Protein AF-A0A9W7ZMW9-F1 (afdb_monomer_lite)

Inter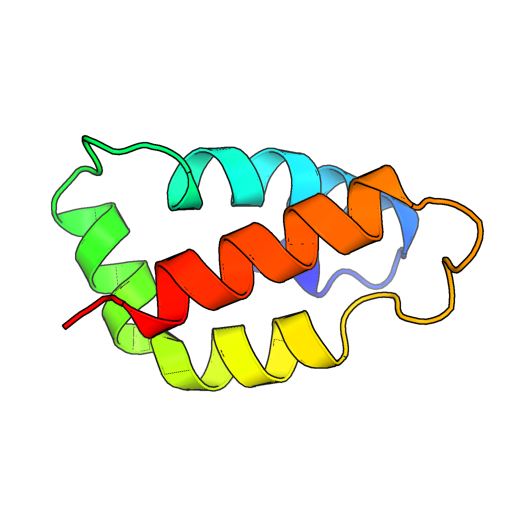Pro domains:
  IPR011989 Armadillo-like helical [G3DSA:1.25.10.10] (1-74)
  IPR013878 Mo25-like [PF08569] (1-74)
  IPR013878 Mo25-like [PTHR10182] (1-74)
  IPR016024 Armadillo-type fold [SSF48371] (1-74)

pLDDT: mean 96.19, std 3.07, range [78.44, 98.25]

Structure (mmCIF, N/CA/C/O backbone):
data_AF-A0A9W7ZMW9-F1
#
_entry.id   AF-A0A9W7ZMW9-F1
#
loop_
_atom_site.group_PDB
_atom_site.id
_atom_site.type_symbol
_atom_site.label_atom_id
_atom_site.label_alt_id
_atom_site.label_comp_id
_atom_site.label_asym_id
_atom_site.label_entity_id
_atom_site.label_seq_id
_atom_site.pdbx_PDB_ins_code
_atom_site.Cartn_x
_atom_site.Cartn_y
_atom_site.Cartn_z
_atom_site.occupancy
_atom_site.B_iso_or_equiv
_atom_site.auth_seq_id
_atom_site.auth_comp_id
_atom_site.auth_asym_id
_atom_site.auth_atom_id
_atom_site.pdbx_PDB_model_num
ATOM 1 N N . MET A 1 1 ? -4.844 -8.826 1.330 1.00 84.44 1 MET A N 1
ATOM 2 C CA . MET A 1 1 ? -3.665 -8.100 0.795 1.00 84.44 1 MET A CA 1
ATOM 3 C C . MET A 1 1 ? -2.646 -9.022 0.114 1.00 84.44 1 MET A C 1
ATOM 5 O O . MET A 1 1 ? -1.555 -8.570 -0.198 1.00 84.44 1 MET A O 1
ATOM 9 N N . ASN A 1 2 ? -2.977 -10.290 -0.165 1.00 93.06 2 ASN A N 1
ATOM 10 C CA . ASN A 1 2 ? -2.001 -11.264 -0.675 1.00 93.06 2 ASN A CA 1
ATOM 11 C C . ASN A 1 2 ? -1.488 -10.918 -2.079 1.00 93.06 2 ASN A C 1
ATOM 13 O O . ASN A 1 2 ? -0.302 -11.066 -2.338 1.00 93.06 2 ASN A O 1
ATOM 17 N N . LEU A 1 3 ? -2.352 -10.370 -2.940 1.00 96.62 3 LEU A N 1
ATOM 18 C CA . LEU A 1 3 ? -1.991 -9.995 -4.312 1.00 96.62 3 LEU A CA 1
ATOM 19 C C . LEU A 1 3 ? -0.980 -8.836 -4.391 1.00 96.62 3 LEU A C 1
ATOM 21 O O . LEU A 1 3 ? -0.253 -8.737 -5.369 1.00 96.62 3 LEU A O 1
ATOM 25 N N . LEU A 1 4 ? -0.840 -8.023 -3.335 1.00 96.25 4 LEU A N 1
ATOM 26 C CA . LEU A 1 4 ? 0.241 -7.027 -3.243 1.00 96.25 4 LEU A CA 1
ATOM 27 C C . LEU A 1 4 ? 1.631 -7.680 -3.155 1.00 96.25 4 LEU A C 1
ATOM 29 O O . LEU A 1 4 ? 2.640 -7.018 -3.367 1.00 96.25 4 LEU A O 1
ATOM 33 N N . ARG A 1 5 ? 1.692 -8.974 -2.824 1.00 95.25 5 ARG A N 1
ATOM 34 C CA . ARG A 1 5 ? 2.918 -9.776 -2.717 1.00 95.25 5 ARG A CA 1
ATOM 35 C C . ARG A 1 5 ? 3.007 -10.843 -3.811 1.00 95.25 5 ARG A C 1
ATOM 37 O O . ARG A 1 5 ? 3.777 -11.789 -3.665 1.00 95.25 5 ARG A O 1
ATOM 44 N N . ASP A 1 6 ? 2.205 -10.724 -4.869 1.00 97.94 6 ASP A N 1
ATOM 45 C CA . ASP A 1 6 ? 2.246 -11.654 -5.998 1.00 97.94 6 ASP A CA 1
ATOM 46 C C . ASP A 1 6 ? 3.629 -11.656 -6.674 1.00 97.94 6 ASP A C 1
ATOM 48 O O . ASP A 1 6 ? 4.377 -10.690 -6.558 1.00 97.94 6 ASP A O 1
ATOM 52 N N . LYS A 1 7 ? 4.003 -12.720 -7.390 1.00 96.19 7 LYS A N 1
ATOM 53 C CA . LYS A 1 7 ? 5.291 -12.763 -8.107 1.00 96.19 7 LYS A CA 1
ATOM 54 C C . LYS A 1 7 ? 5.337 -11.778 -9.283 1.00 96.19 7 LYS A C 1
ATOM 56 O O . LYS A 1 7 ? 6.412 -11.302 -9.638 1.00 96.19 7 LYS A O 1
ATOM 61 N N . SER A 1 8 ? 4.191 -11.473 -9.889 1.00 97.69 8 SER A N 1
ATOM 62 C CA . SER A 1 8 ? 4.072 -10.545 -11.011 1.00 97.69 8 SER A CA 1
ATOM 63 C C . SER A 1 8 ? 3.964 -9.098 -10.531 1.00 97.69 8 SER A C 1
ATOM 65 O O . SER A 1 8 ? 3.001 -8.726 -9.859 1.00 97.69 8 SER A O 1
ATOM 67 N N . LYS A 1 9 ? 4.903 -8.240 -10.956 1.00 95.50 9 LYS A N 1
ATOM 68 C CA . LYS A 1 9 ? 4.852 -6.793 -10.672 1.00 95.50 9 LYS A CA 1
ATOM 69 C C . LYS A 1 9 ? 3.584 -6.123 -11.212 1.00 95.50 9 LYS A C 1
ATOM 71 O O . LYS A 1 9 ? 3.082 -5.195 -10.585 1.00 95.50 9 LYS A O 1
ATOM 76 N N . ASN A 1 10 ? 3.038 -6.604 -12.327 1.00 95.81 10 ASN A N 1
ATOM 77 C CA . ASN A 1 10 ? 1.804 -6.049 -12.885 1.00 95.81 10 ASN A CA 1
ATOM 78 C C . ASN A 1 10 ? 0.595 -6.408 -12.012 1.00 95.81 10 ASN A C 1
ATOM 80 O O . ASN A 1 10 ? -0.211 -5.539 -11.705 1.00 95.81 10 ASN A O 1
ATOM 84 N N . ILE A 1 11 ? 0.512 -7.651 -11.517 1.00 97.81 11 ILE A N 1
ATOM 85 C CA . ILE A 1 11 ? -0.561 -8.058 -10.590 1.00 97.81 11 ILE A CA 1
ATOM 86 C C . ILE A 1 11 ? -0.471 -7.267 -9.28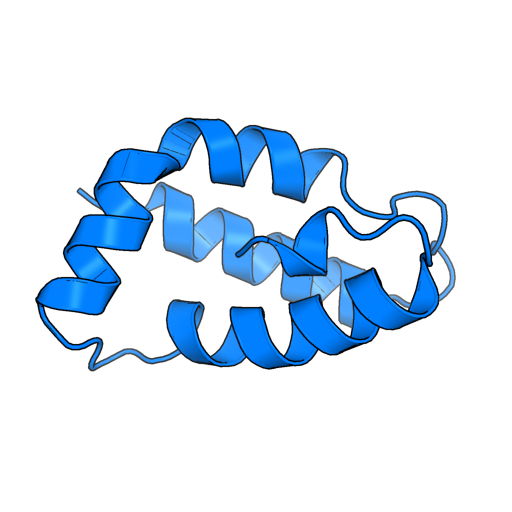5 1.00 97.81 11 ILE A C 1
ATOM 88 O O . ILE A 1 11 ? -1.487 -6.793 -8.781 1.00 97.81 11 ILE A O 1
ATOM 92 N N . GLN A 1 12 ? 0.739 -7.081 -8.755 1.00 97.81 12 GLN A N 1
ATOM 93 C CA . GLN A 1 12 ? 0.952 -6.243 -7.578 1.00 97.81 12 GLN A CA 1
ATOM 94 C C . GLN A 1 12 ? 0.453 -4.805 -7.800 1.00 97.81 12 GLN A C 1
ATOM 96 O O . GLN A 1 12 ? -0.164 -4.234 -6.902 1.00 97.81 12 GLN A O 1
ATOM 101 N N . TYR A 1 13 ? 0.722 -4.228 -8.975 1.00 96.81 13 TYR A N 1
ATOM 102 C CA . TYR A 1 13 ? 0.331 -2.860 -9.322 1.00 96.81 13 TYR A CA 1
ATOM 103 C C . TYR A 1 13 ? -1.194 -2.714 -9.433 1.00 96.81 13 TYR A C 1
ATOM 105 O O . TYR A 1 13 ? -1.778 -1.841 -8.796 1.00 96.81 13 TYR A O 1
ATOM 113 N N . GLU A 1 14 ? -1.875 -3.638 -10.110 1.00 97.62 14 GLU A N 1
ATOM 114 C CA . GLU A 1 14 ? -3.345 -3.640 -10.147 1.00 97.62 14 GLU A CA 1
ATOM 115 C C . GLU A 1 14 ? -3.956 -3.877 -8.756 1.00 97.62 14 GLU A C 1
ATOM 117 O O . GLU A 1 14 ? -4.924 -3.228 -8.349 1.00 97.62 14 GLU A O 1
ATOM 122 N N . ALA A 1 15 ? -3.347 -4.753 -7.952 1.00 98.19 15 ALA A N 1
ATOM 123 C CA . ALA A 1 15 ? -3.761 -4.965 -6.570 1.00 98.19 15 ALA A CA 1
ATOM 124 C C . ALA A 1 15 ? -3.577 -3.708 -5.703 1.00 98.19 15 ALA A C 1
ATOM 126 O O . ALA A 1 15 ? -4.358 -3.503 -4.770 1.00 98.19 15 ALA A O 1
ATOM 127 N N . PHE A 1 16 ? -2.583 -2.863 -5.997 1.00 98.25 16 PHE A N 1
ATOM 128 C CA . PHE A 1 16 ? -2.398 -1.569 -5.339 1.00 98.25 16 PHE A CA 1
ATOM 129 C C . PHE A 1 16 ? -3.561 -0.620 -5.638 1.00 98.25 16 PHE A C 1
ATOM 131 O O . PHE A 1 16 ? -4.101 -0.027 -4.702 1.00 98.25 16 PHE A O 1
ATOM 138 N N . HIS A 1 17 ? -4.025 -0.549 -6.889 1.00 97.31 17 HIS A N 1
ATOM 139 C CA . HIS A 1 17 ? -5.180 0.279 -7.264 1.00 97.31 17 HIS A CA 1
ATOM 140 C C . HIS A 1 17 ? -6.477 -0.158 -6.589 1.00 97.31 17 HIS A C 1
ATOM 142 O O . HIS A 1 17 ? -7.292 0.680 -6.215 1.00 97.31 17 HIS A O 1
ATOM 148 N N . VAL A 1 18 ? -6.656 -1.454 -6.341 1.00 97.50 18 VAL A N 1
ATOM 149 C CA . VAL A 1 18 ? -7.785 -1.934 -5.532 1.00 97.50 18 VAL A CA 1
ATOM 150 C C . VAL A 1 18 ? -7.570 -1.608 -4.051 1.00 97.50 18 VAL A C 1
ATOM 152 O O . VAL A 1 18 ? -8.469 -1.104 -3.378 1.00 97.50 18 VAL A O 1
ATOM 155 N N . PHE A 1 19 ? -6.369 -1.861 -3.527 1.00 98.19 19 PHE A N 1
ATOM 156 C CA . PHE A 1 19 ? -6.021 -1.611 -2.129 1.00 98.19 19 PHE A CA 1
ATOM 157 C C . PHE A 1 19 ? -6.197 -0.139 -1.727 1.00 98.19 19 PHE A C 1
ATOM 159 O O . PHE A 1 19 ? -6.724 0.132 -0.642 1.00 98.19 19 PHE A O 1
ATOM 166 N N . LYS A 1 20 ? -5.823 0.808 -2.598 1.00 97.44 20 LYS A N 1
ATOM 167 C CA . LYS A 1 20 ? -5.906 2.246 -2.308 1.00 97.44 20 LYS A CA 1
AT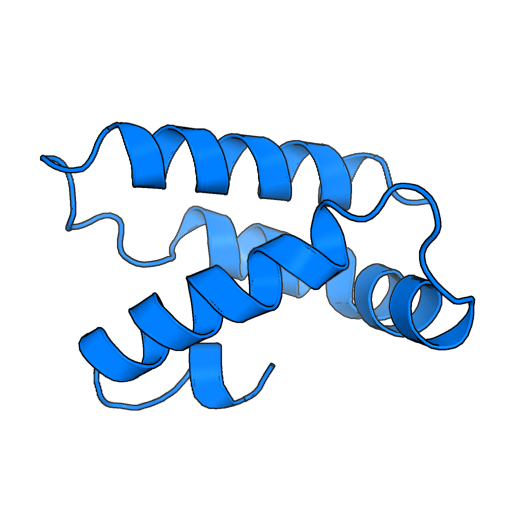OM 168 C C . LYS A 1 20 ? -7.333 2.687 -1.984 1.00 97.44 20 LYS A C 1
ATOM 170 O O . LYS A 1 20 ? -7.516 3.491 -1.076 1.00 97.44 20 LYS A O 1
ATOM 175 N N . ILE A 1 21 ? -8.344 2.092 -2.623 1.00 96.94 21 ILE A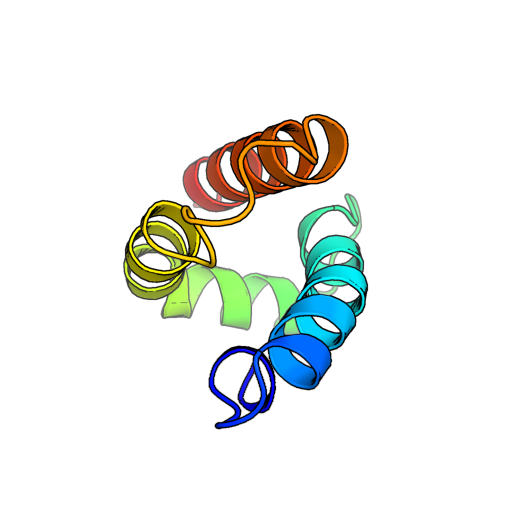 N 1
ATOM 176 C CA . ILE A 1 21 ? -9.765 2.406 -2.395 1.00 96.94 21 ILE A CA 1
ATOM 177 C C . ILE A 1 21 ? -10.174 2.072 -0.951 1.00 96.94 21 ILE A C 1
ATOM 179 O O . ILE A 1 21 ? -10.854 2.862 -0.295 1.00 96.94 21 ILE A O 1
ATOM 183 N N . PHE A 1 22 ? -9.704 0.945 -0.405 1.00 97.06 22 PHE A N 1
ATOM 184 C CA . PHE A 1 22 ? -10.006 0.550 0.978 1.00 97.06 22 PHE A CA 1
ATOM 185 C C . PHE A 1 22 ? -9.389 1.497 2.012 1.00 97.06 22 PHE A C 1
ATOM 187 O O . PHE A 1 22 ? -9.996 1.764 3.049 1.00 97.06 22 PHE A O 1
ATOM 194 N N . VAL A 1 23 ? -8.187 2.008 1.746 1.00 96.94 23 VAL A N 1
ATOM 195 C CA . VAL A 1 23 ? -7.479 2.930 2.647 1.00 96.94 23 VAL A CA 1
ATOM 196 C C . VAL A 1 23 ? -7.985 4.367 2.493 1.00 96.94 23 VAL A C 1
ATOM 198 O O . VAL A 1 23 ? -8.093 5.080 3.489 1.00 96.94 23 VAL A O 1
ATOM 201 N N . ALA A 1 24 ? -8.331 4.790 1.278 1.00 95.50 24 ALA A N 1
ATOM 202 C CA . ALA A 1 24 ? -8.817 6.136 0.990 1.00 95.50 24 ALA A CA 1
ATOM 203 C C . ALA A 1 24 ? -10.275 6.357 1.416 1.00 95.50 24 ALA A C 1
ATOM 205 O O . ALA A 1 24 ? -10.660 7.497 1.653 1.00 95.50 24 ALA A O 1
ATOM 206 N N . ASN A 1 25 ? -11.080 5.296 1.559 1.00 96.44 25 ASN A N 1
ATOM 207 C CA . ASN A 1 25 ? -12.469 5.421 1.998 1.00 96.44 25 ASN A CA 1
ATOM 208 C C . ASN A 1 25 ? -12.546 6.107 3.384 1.00 96.44 25 ASN A C 1
ATOM 210 O O . ASN A 1 25 ? -12.043 5.534 4.350 1.00 96.44 25 ASN A O 1
ATOM 214 N N . PRO A 1 26 ? -13.159 7.295 3.538 1.00 93.62 26 PRO A N 1
ATOM 215 C CA . PRO A 1 26 ? -13.294 7.951 4.843 1.00 93.62 26 PRO A CA 1
ATOM 216 C C . PRO A 1 26 ? -14.250 7.192 5.778 1.00 93.62 26 PRO A C 1
ATOM 218 O O . PRO A 1 26 ? -14.046 7.171 6.988 1.00 93.62 26 PRO A O 1
ATOM 221 N N . ASN A 1 27 ? -15.232 6.486 5.214 1.00 95.38 27 ASN A N 1
ATOM 222 C CA . ASN A 1 27 ? -16.260 5.728 5.924 1.00 95.38 27 ASN A CA 1
ATOM 223 C C . ASN A 1 27 ? -15.942 4.225 5.900 1.00 95.38 27 ASN A C 1
ATOM 225 O O . ASN A 1 27 ? -16.717 3.405 5.399 1.00 95.38 27 ASN A O 1
ATOM 229 N N . LYS A 1 28 ? -14.757 3.845 6.392 1.00 95.50 28 LYS A N 1
ATOM 230 C CA . LYS A 1 28 ? -14.338 2.433 6.435 1.00 95.50 28 LYS A CA 1
ATOM 231 C C . LYS A 1 28 ? -15.260 1.646 7.359 1.00 95.50 28 LYS A C 1
ATOM 233 O O . LYS A 1 28 ? -15.549 2.080 8.471 1.00 95.50 28 LYS A O 1
ATOM 238 N N . SER A 1 29 ? -15.653 0.443 6.946 1.00 97.69 29 SER A N 1
ATOM 239 C CA . SER A 1 29 ? -16.331 -0.470 7.865 1.00 97.69 29 SER A CA 1
ATOM 240 C C . SER A 1 29 ? -15.387 -0.871 9.005 1.00 97.69 29 SER A C 1
ATOM 242 O O . SER A 1 29 ? -14.170 -0.982 8.816 1.00 97.69 29 SER A O 1
ATOM 244 N N . LYS A 1 30 ? -15.946 -1.128 10.194 1.00 96.94 30 LYS A N 1
ATOM 245 C CA . LYS A 1 3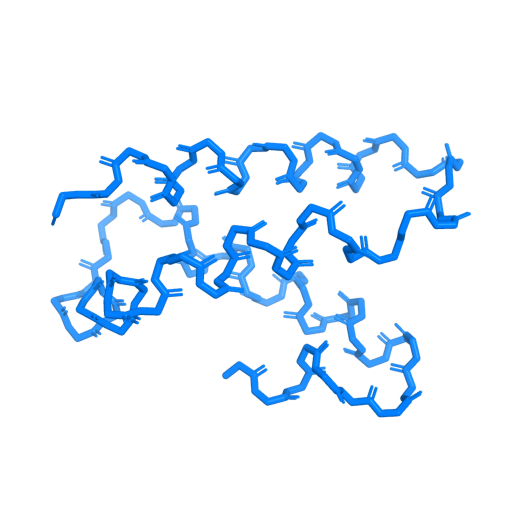0 ? -15.173 -1.540 11.379 1.00 96.94 30 LYS A CA 1
ATOM 246 C C . LYS A 1 30 ? -14.222 -2.723 11.103 1.00 96.94 30 LYS A C 1
ATOM 248 O O . LYS A 1 30 ? -13.064 -2.632 11.506 1.00 96.94 30 LYS A O 1
ATOM 253 N N . PRO A 1 31 ? -14.623 -3.790 10.376 1.00 97.88 31 PRO A N 1
ATOM 254 C CA . PRO A 1 31 ? -13.708 -4.885 10.048 1.00 97.88 31 PRO A CA 1
ATOM 255 C C . PRO A 1 31 ? -12.509 -4.452 9.193 1.00 97.88 31 PRO A C 1
ATOM 257 O O . PRO A 1 31 ? -11.389 -4.889 9.446 1.00 97.88 31 PRO A O 1
ATOM 260 N N . VAL A 1 32 ? -12.720 -3.574 8.205 1.00 97.00 32 VAL A N 1
ATOM 261 C CA . VAL A 1 32 ? -11.637 -3.065 7.345 1.00 97.00 32 VAL A CA 1
ATOM 262 C C . VAL A 1 32 ? -10.667 -2.216 8.159 1.00 97.00 32 VAL A C 1
ATOM 264 O O . VAL A 1 32 ? -9.456 -2.413 8.055 1.00 97.00 32 VAL A O 1
ATOM 267 N N . TYR A 1 33 ? -11.189 -1.317 9.000 1.00 97.12 33 TYR A N 1
ATOM 268 C CA . TYR A 1 33 ? -10.365 -0.502 9.891 1.00 97.12 33 TYR A CA 1
ATOM 269 C C . TYR A 1 33 ? -9.483 -1.367 10.799 1.00 97.12 33 TYR A C 1
ATOM 271 O O . TYR A 1 33 ? -8.270 -1.176 10.838 1.00 97.12 33 TYR A O 1
ATOM 279 N N . GLU A 1 34 ? -10.060 -2.372 11.466 1.00 97.62 34 GLU A N 1
ATOM 280 C CA . GLU A 1 34 ? -9.301 -3.256 12.357 1.00 97.62 34 GLU A CA 1
ATOM 281 C C . GLU A 1 34 ? -8.213 -4.048 11.625 1.00 97.62 34 GLU A C 1
ATOM 283 O O . GLU A 1 34 ? -7.117 -4.214 12.158 1.00 97.62 34 GLU A O 1
ATOM 288 N N . ILE A 1 35 ? -8.469 -4.521 10.400 1.00 97.50 35 ILE A N 1
ATOM 289 C CA . ILE A 1 35 ? -7.447 -5.215 9.602 1.00 97.50 35 ILE A CA 1
ATOM 290 C C . ILE A 1 35 ? -6.283 -4.274 9.279 1.00 97.50 35 ILE A C 1
ATOM 292 O O . ILE A 1 35 ? -5.125 -4.666 9.439 1.00 97.50 35 ILE A O 1
ATOM 296 N N . LEU A 1 36 ? -6.573 -3.044 8.844 1.00 97.12 36 LEU A N 1
ATOM 297 C CA . LEU A 1 36 ? -5.546 -2.046 8.531 1.00 97.12 36 LEU A CA 1
ATOM 298 C C . LEU A 1 36 ? -4.736 -1.680 9.777 1.00 97.12 36 LEU A C 1
ATOM 300 O O . LEU A 1 36 ? -3.508 -1.713 9.735 1.00 97.12 36 LEU A O 1
ATOM 304 N N . ARG A 1 37 ? -5.417 -1.423 10.897 1.00 97.12 37 ARG A N 1
ATOM 305 C CA . ARG A 1 37 ? -4.796 -1.076 12.178 1.00 97.12 37 ARG A CA 1
ATOM 306 C C . ARG A 1 37 ? -3.887 -2.186 12.700 1.00 97.12 37 ARG A C 1
ATOM 308 O O . ARG A 1 37 ? -2.729 -1.929 13.013 1.00 97.12 37 ARG A O 1
ATOM 315 N N . LYS A 1 38 ? -4.362 -3.436 12.721 1.00 97.44 38 LYS A N 1
ATOM 316 C CA . LYS A 1 38 ? -3.573 -4.599 13.177 1.00 97.44 38 LYS A CA 1
ATOM 317 C C . LYS A 1 38 ? -2.315 -4.844 12.342 1.00 97.44 38 LYS A C 1
ATOM 319 O O . LYS A 1 38 ? -1.364 -5.432 12.840 1.00 97.44 38 LYS A O 1
ATOM 324 N N . ASN A 1 39 ? -2.306 -4.417 11.078 1.00 97.00 39 ASN A N 1
ATOM 325 C CA . ASN A 1 39 ? -1.176 -4.592 10.163 1.00 97.00 39 ASN A CA 1
ATOM 326 C C . ASN A 1 39 ? -0.405 -3.288 9.902 1.00 97.00 39 ASN A C 1
ATOM 328 O O . ASN A 1 39 ? 0.440 -3.268 9.007 1.00 97.00 39 ASN A O 1
ATOM 332 N N . LYS A 1 40 ? -0.679 -2.214 10.658 1.00 97.38 40 LYS A N 1
ATOM 333 C CA . LYS A 1 40 ? -0.193 -0.849 10.403 1.00 97.38 40 LYS A CA 1
ATOM 334 C C . LYS A 1 40 ? 1.308 -0.795 10.126 1.00 97.38 40 LYS A C 1
ATOM 336 O O . LYS A 1 40 ? 1.706 -0.352 9.055 1.00 97.38 40 LYS A O 1
ATOM 341 N N . GLU A 1 41 ? 2.136 -1.283 11.044 1.00 97.62 41 GLU A N 1
ATOM 342 C CA . GLU A 1 41 ? 3.600 -1.213 10.914 1.00 97.62 41 GLU A CA 1
ATOM 343 C C . GLU A 1 41 ? 4.108 -1.963 9.678 1.00 97.62 41 GLU A C 1
ATOM 345 O O . GLU A 1 41 ? 4.859 -1.413 8.874 1.00 97.62 41 GLU A O 1
ATOM 350 N N . ARG A 1 42 ? 3.611 -3.187 9.460 1.00 97.44 42 ARG A N 1
ATOM 351 C CA . ARG A 1 42 ? 3.981 -4.013 8.300 1.00 97.44 42 ARG A CA 1
ATOM 352 C C . ARG A 1 42 ? 3.546 -3.380 6.979 1.00 97.44 42 ARG A C 1
ATOM 354 O O . ARG A 1 42 ? 4.219 -3.569 5.971 1.00 97.44 42 ARG A O 1
ATOM 361 N N . LEU A 1 43 ? 2.420 -2.665 6.963 1.00 97.75 43 LEU A N 1
ATOM 362 C CA . LEU A 1 43 ? 1.944 -1.939 5.784 1.00 97.75 43 LEU A CA 1
ATOM 363 C C . LEU A 1 43 ? 2.801 -0.711 5.490 1.00 97.75 43 LEU A C 1
ATOM 365 O O . LEU A 1 43 ? 3.089 -0.455 4.326 1.00 97.75 43 LEU A O 1
ATOM 369 N N . LEU A 1 44 ? 3.217 0.030 6.517 1.00 98.12 44 LEU A N 1
ATOM 370 C CA . LEU A 1 44 ? 4.074 1.202 6.343 1.00 98.12 44 LEU A CA 1
ATOM 371 C C . LEU A 1 44 ? 5.450 0.822 5.798 1.00 98.12 44 LEU A C 1
ATOM 373 O O . LEU A 1 44 ? 5.922 1.456 4.854 1.00 98.12 44 LEU A O 1
ATOM 377 N N . ASP A 1 45 ? 6.055 -0.231 6.347 1.00 97.94 45 ASP A N 1
ATOM 378 C CA . ASP A 1 45 ? 7.322 -0.769 5.849 1.00 97.94 45 ASP A CA 1
ATOM 379 C C . ASP A 1 45 ? 7.186 -1.271 4.403 1.00 97.94 45 ASP A C 1
ATOM 381 O O . ASP A 1 45 ? 7.946 -0.884 3.514 1.00 97.94 45 ASP A O 1
ATOM 385 N N . PHE A 1 46 ? 6.137 -2.053 4.133 1.00 98.06 46 PHE A N 1
ATOM 386 C CA . PHE A 1 46 ? 5.866 -2.564 2.794 1.00 98.06 46 PHE A CA 1
ATOM 387 C C . PHE A 1 46 ? 5.686 -1.437 1.766 1.00 98.06 46 PHE A C 1
ATOM 389 O O . PHE A 1 46 ? 6.359 -1.441 0.739 1.00 98.06 46 PHE A O 1
ATOM 396 N N . LEU A 1 47 ? 4.811 -0.461 2.033 1.00 97.75 47 LEU A N 1
ATOM 397 C CA . LEU A 1 47 ? 4.511 0.629 1.096 1.00 97.75 47 LEU A CA 1
ATOM 398 C C . LEU A 1 47 ? 5.716 1.544 0.854 1.00 97.75 47 LEU A C 1
ATOM 400 O O . LEU A 1 47 ? 5.877 2.041 -0.256 1.00 97.75 47 LEU A O 1
ATOM 404 N N . SER A 1 48 ? 6.588 1.736 1.846 1.00 96.69 48 SER A N 1
ATOM 405 C CA . SER A 1 48 ? 7.811 2.538 1.678 1.00 96.69 48 SER A CA 1
ATOM 406 C C . SER A 1 48 ? 8.788 1.909 0.675 1.00 96.69 48 SER A C 1
ATOM 408 O O . SER A 1 48 ? 9.537 2.617 0.004 1.00 96.69 48 SER A O 1
ATOM 410 N N . ASN A 1 49 ? 8.741 0.582 0.531 1.00 96.25 49 ASN A N 1
ATOM 411 C CA . ASN A 1 49 ? 9.605 -0.189 -0.362 1.00 96.25 49 ASN A CA 1
ATOM 412 C C . ASN A 1 49 ? 8.895 -0.670 -1.643 1.00 96.25 49 ASN A C 1
ATOM 414 O O . ASN A 1 49 ? 9.515 -1.289 -2.509 1.00 96.25 49 ASN A O 1
ATOM 418 N N . PHE A 1 50 ? 7.594 -0.407 -1.785 1.00 97.44 50 PHE A N 1
ATOM 419 C CA . PHE A 1 50 ? 6.779 -0.959 -2.862 1.00 97.44 50 PHE A CA 1
ATOM 420 C C . PHE A 1 50 ? 7.035 -0.251 -4.203 1.00 97.44 50 PHE A C 1
ATOM 422 O O . PHE A 1 50 ? 6.791 0.953 -4.331 1.00 97.44 50 PHE A O 1
ATOM 429 N N . GLN A 1 51 ? 7.518 -1.025 -5.185 1.00 95.56 51 GLN A N 1
ATOM 430 C CA . GLN A 1 51 ? 7.787 -0.638 -6.584 1.00 95.56 51 GLN A CA 1
ATOM 431 C C . GLN A 1 51 ? 8.490 0.724 -6.758 1.00 95.56 51 GLN A C 1
ATOM 433 O O . GLN A 1 51 ? 8.111 1.532 -7.601 1.00 95.56 51 GLN A O 1
ATOM 438 N N . ASN A 1 52 ? 9.528 0.993 -5.957 1.00 93.31 52 ASN A N 1
ATOM 439 C CA . ASN A 1 52 ? 10.322 2.234 -6.031 1.00 93.31 52 ASN A CA 1
ATOM 440 C C . ASN A 1 52 ? 11.105 2.405 -7.349 1.00 93.31 52 ASN A C 1
ATOM 442 O O . ASN A 1 52 ? 11.669 3.468 -7.601 1.00 93.31 52 ASN A O 1
ATOM 446 N N . ASP A 1 53 ? 11.171 1.364 -8.175 1.00 93.12 53 ASP A N 1
ATOM 447 C CA . ASP A 1 53 ? 11.760 1.395 -9.511 1.00 93.12 53 ASP A CA 1
ATOM 448 C C . ASP A 1 53 ? 10.898 2.143 -10.543 1.00 93.12 53 ASP A C 1
ATOM 450 O O . ASP A 1 53 ? 11.431 2.585 -11.558 1.00 93.12 53 ASP A O 1
ATOM 454 N N . ARG A 1 54 ? 9.605 2.357 -10.268 1.00 91.69 54 ARG A N 1
ATOM 455 C CA . ARG A 1 54 ? 8.665 3.077 -11.142 1.00 91.69 54 ARG A CA 1
ATOM 456 C C . ARG A 1 54 ? 8.730 4.594 -10.907 1.00 91.69 54 ARG A C 1
ATOM 458 O O . ARG A 1 54 ? 7.852 5.169 -10.271 1.00 91.69 54 ARG A O 1
ATOM 465 N N . LYS A 1 55 ? 9.831 5.222 -11.332 1.00 87.62 55 LYS A N 1
ATOM 466 C CA . LYS A 1 55 ? 10.136 6.645 -11.062 1.00 87.62 55 LYS A CA 1
ATOM 467 C C . LYS A 1 55 ? 9.474 7.638 -12.023 1.00 87.62 55 LYS A C 1
ATOM 469 O O . LYS A 1 55 ? 9.440 8.821 -11.721 1.00 87.62 55 LYS A O 1
ATOM 474 N N . ASP A 1 56 ? 9.008 7.163 -13.168 1.00 93.06 56 ASP A N 1
ATOM 475 C CA . ASP A 1 56 ? 8.335 7.923 -14.226 1.00 93.06 56 ASP A CA 1
ATOM 476 C C . ASP A 1 56 ? 6.822 8.088 -13.993 1.00 93.06 56 ASP A C 1
ATOM 478 O O . ASP A 1 56 ? 6.168 8.868 -14.678 1.00 93.06 56 ASP A O 1
ATOM 482 N N . ASP A 1 57 ? 6.273 7.382 -13.003 1.00 95.06 57 ASP A N 1
ATOM 483 C CA . ASP A 1 57 ? 4.867 7.440 -12.602 1.00 95.06 57 ASP A CA 1
ATOM 484 C C . ASP A 1 57 ? 4.715 8.311 -11.341 1.00 95.06 57 ASP A C 1
ATOM 486 O O . ASP A 1 57 ? 4.646 7.817 -10.210 1.00 95.06 57 ASP A O 1
ATOM 490 N N . GLU A 1 58 ? 4.716 9.634 -11.531 1.00 95.94 58 GLU A N 1
ATOM 491 C CA . GLU A 1 58 ? 4.559 10.608 -10.438 1.00 95.94 58 GLU A CA 1
ATOM 492 C C . GLU A 1 58 ? 3.242 10.398 -9.676 1.00 95.94 58 GLU A C 1
ATOM 494 O O . GLU A 1 58 ? 3.224 10.419 -8.443 1.00 95.94 58 GLU A O 1
ATOM 499 N N . GLN A 1 59 ? 2.158 10.094 -10.400 1.00 96.69 59 GLN A N 1
ATOM 500 C CA . GLN A 1 59 ? 0.849 9.823 -9.809 1.00 96.69 59 GLN A CA 1
ATOM 501 C C . GLN A 1 59 ? 0.912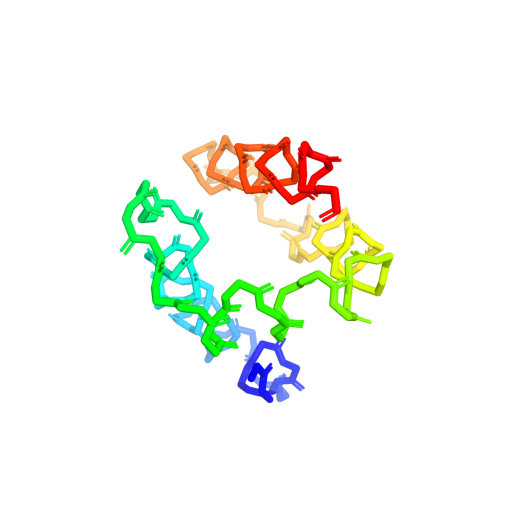 8.648 -8.827 1.00 96.69 59 GLN A C 1
ATOM 503 O O . GLN A 1 59 ? 0.392 8.742 -7.714 1.00 96.69 59 GLN A O 1
ATOM 508 N N . PHE A 1 60 ? 1.558 7.542 -9.200 1.00 97.25 60 PHE A N 1
ATOM 509 C CA . PHE A 1 60 ? 1.749 6.411 -8.295 1.00 97.25 60 PHE A CA 1
ATOM 510 C C . PHE A 1 60 ? 2.556 6.795 -7.048 1.00 97.25 60 PHE A C 1
ATOM 512 O O . PHE A 1 60 ? 2.223 6.365 -5.938 1.00 97.25 60 PHE A O 1
ATOM 519 N N . GLY A 1 61 ? 3.596 7.619 -7.211 1.00 97.44 61 GLY A N 1
ATOM 520 C CA . GLY A 1 61 ? 4.377 8.165 -6.101 1.00 97.44 61 GLY A CA 1
ATOM 521 C C . GLY A 1 61 ? 3.510 8.928 -5.094 1.00 97.44 61 GLY A C 1
ATOM 522 O O . GLY A 1 61 ? 3.544 8.626 -3.893 1.00 97.44 61 GLY A O 1
ATOM 523 N N . ASP A 1 62 ? 2.684 9.847 -5.588 1.00 97.56 62 ASP A N 1
ATOM 524 C CA . ASP A 1 62 ? 1.775 10.666 -4.782 1.00 97.56 62 ASP A CA 1
ATOM 525 C C . ASP A 1 62 ? 0.693 9.832 -4.095 1.00 97.56 62 ASP A C 1
ATOM 527 O O . ASP A 1 62 ? 0.449 9.976 -2.891 1.00 97.56 62 ASP A O 1
ATOM 531 N N . GLU A 1 63 ? 0.077 8.899 -4.825 1.00 97.81 63 GLU A N 1
ATOM 532 C CA . GLU A 1 63 ? -0.908 7.974 -4.270 1.00 97.81 63 GLU A CA 1
ATOM 533 C C . GLU A 1 63 ? -0.289 7.154 -3.134 1.00 97.81 63 GLU A C 1
ATOM 535 O O . GLU A 1 63 ? -0.856 7.065 -2.043 1.00 97.81 63 GLU A O 1
ATOM 540 N N . LYS A 1 64 ? 0.917 6.611 -3.328 1.00 97.81 64 LYS A N 1
ATOM 541 C CA . LYS A 1 64 ? 1.623 5.839 -2.299 1.00 97.81 64 LYS A CA 1
ATOM 542 C C . LYS A 1 64 ? 1.926 6.680 -1.060 1.00 97.81 64 LYS A C 1
ATOM 544 O O . LYS A 1 64 ? 1.680 6.224 0.062 1.00 97.81 64 LYS A O 1
ATOM 549 N N . ALA A 1 65 ? 2.407 7.909 -1.243 1.00 97.75 65 ALA A N 1
ATOM 550 C CA . ALA A 1 65 ? 2.666 8.841 -0.148 1.00 97.75 65 ALA A CA 1
ATOM 551 C C . ALA A 1 65 ? 1.382 9.176 0.632 1.00 97.75 65 ALA A C 1
ATOM 553 O O . ALA A 1 65 ? 1.378 9.170 1.870 1.00 97.75 65 ALA A O 1
ATOM 554 N N . PHE A 1 66 ? 0.269 9.387 -0.076 1.00 97.81 66 PHE A N 1
ATOM 555 C CA . PHE A 1 66 ? -1.041 9.603 0.528 1.00 97.81 66 PHE A CA 1
ATOM 556 C C . PHE A 1 66 ? -1.488 8.405 1.379 1.00 97.81 66 PHE A C 1
ATOM 558 O O . PHE A 1 66 ? -1.873 8.592 2.538 1.00 97.81 66 PHE A O 1
ATOM 565 N N . LEU A 1 67 ? -1.387 7.172 0.868 1.00 98.06 67 LEU A N 1
ATOM 566 C CA . LEU A 1 67 ? -1.769 5.974 1.629 1.00 98.06 67 LEU A CA 1
ATOM 567 C C . LEU A 1 67 ? -0.918 5.792 2.889 1.00 98.06 67 LEU A C 1
ATOM 569 O O . LEU A 1 67 ? -1.458 5.483 3.953 1.00 98.06 67 LEU A O 1
ATOM 573 N N . ILE A 1 68 ? 0.395 6.032 2.799 1.00 98.25 68 ILE A N 1
ATOM 574 C CA . ILE A 1 68 ? 1.306 5.995 3.952 1.00 98.25 68 ILE A CA 1
ATOM 575 C C . ILE A 1 68 ? 0.851 6.995 5.022 1.00 98.25 68 ILE A C 1
ATOM 577 O O . ILE A 1 68 ? 0.775 6.641 6.200 1.00 98.25 68 ILE A O 1
ATOM 581 N N . LYS A 1 69 ? 0.510 8.228 4.629 1.00 98.00 69 LYS A N 1
ATOM 582 C CA . LYS A 1 69 ? 0.002 9.255 5.552 1.00 98.00 69 LYS A CA 1
ATOM 583 C C . LYS A 1 69 ? -1.301 8.817 6.227 1.00 98.00 69 LYS A C 1
ATOM 585 O O . LYS A 1 69 ? -1.417 8.937 7.445 1.00 98.00 69 LYS A O 1
ATOM 590 N N . GLN A 1 70 ? -2.248 8.272 5.462 1.00 97.44 70 GLN A N 1
ATOM 591 C CA . GLN A 1 70 ? -3.524 7.780 5.994 1.00 97.44 70 GLN A CA 1
ATOM 592 C C . GLN A 1 70 ? -3.327 6.646 7.004 1.00 97.44 70 GLN A C 1
ATOM 594 O O . GLN A 1 70 ? -3.899 6.683 8.089 1.00 97.44 70 GLN A O 1
ATOM 599 N N . ILE A 1 71 ? -2.486 5.659 6.685 1.00 97.25 71 ILE A N 1
ATOM 600 C CA . ILE A 1 71 ? -2.220 4.517 7.572 1.00 97.25 71 ILE A CA 1
ATOM 601 C C . ILE A 1 71 ? -1.480 4.964 8.840 1.00 97.25 71 ILE A C 1
ATOM 603 O O . ILE A 1 71 ? -1.806 4.495 9.930 1.00 97.25 71 ILE A O 1
ATOM 607 N N . LYS A 1 72 ? -0.531 5.909 8.741 1.00 97.06 72 LYS A N 1
ATOM 608 C CA . LYS A 1 72 ? 0.154 6.490 9.913 1.00 97.06 72 LYS A CA 1
ATOM 609 C C . LYS A 1 72 ? -0.823 7.134 10.898 1.00 97.06 72 LYS A C 1
ATOM 611 O O . LYS A 1 72 ? -0.630 6.974 12.102 1.00 97.06 72 LYS A O 1
ATOM 616 N N . ALA A 1 73 ? -1.863 7.799 10.396 1.00 95.50 73 ALA A N 1
ATOM 617 C CA . ALA A 1 73 ? -2.863 8.502 11.199 1.00 95.50 73 ALA A CA 1
ATOM 618 C C . ALA A 1 73 ? -3.903 7.588 11.885 1.00 95.50 73 ALA A C 1
ATOM 620 O O . ALA A 1 73 ? -4.699 8.078 12.680 1.00 95.50 73 ALA A O 1
ATOM 621 N N . MET A 1 74 ? -3.923 6.280 11.599 1.00 92.69 74 MET A N 1
ATOM 622 C CA . MET A 1 74 ? -4.840 5.336 12.258 1.00 92.69 74 MET A CA 1
ATOM 623 C C . MET A 1 74 ? -4.361 5.019 13.684 1.00 92.69 74 MET A C 1
ATOM 625 O O . MET A 1 74 ? -3.194 4.658 13.860 1.00 92.69 74 MET A O 1
ATOM 629 N N . ASN A 1 75 ? -5.255 5.120 14.673 1.00 78.44 75 ASN A N 1
ATOM 630 C CA . ASN A 1 75 ? -5.007 4.815 16.093 1.00 78.44 75 ASN A CA 1
ATOM 631 C C . ASN A 1 75 ? -5.466 3.402 16.453 1.00 78.44 75 ASN A C 1
ATOM 633 O O . ASN A 1 75 ? -6.604 3.048 16.066 1.00 78.44 75 ASN A O 1
#

Foldseek 3Di:
DVQCVDPDLVSVVVVVVVVLCQLVPPPHDPVSLVVLLVCLVVLLVCLVPRPPVPPVCVVSVVSSVVSSVSSVPRD

Organism: NCBI:txid78921

Sequence (75 aa):
MNLLRDKSKNIQYEAFHVFKIFVANPNKSKPVYEILRKNKERLLDFLSNFQNDRKDDEQFGDEKAFLIKQIKAMN

Secondary structure (DSSP, 8-state):
-GGGG-S-HHHHHHHHHHHHHHHH-SS--HHHHHHHHHTHHHHHHHHHHTTTT--S-HHHHHHHHHHHHHHHT--

Radius of gyration: 12.06 Å; chains: 1; bounding box: 28×23×30 Å